Protein AF-A0A7X8J9L1-F1 (afdb_monomer_lite)

Secondary structure (DSSP, 8-state):
---EEEHHHHHHHTT-------EEEEE--TT---SEEEETTEEEEETTT-HHHHHHHHHHTT-SB--HHHHHHHHHHHHHHHHHTT-HHHHHHHHHHHHHHHHHH-----SSGGGTS-HHHHHHHHHHHHT---

Radius of gyration: 13.98 Å; chains: 1; bounding box: 40×33×36 Å

Sequence (134 aa):
MNKVLIGGRALVALGSARNTLDIDYLVDDKSTSEMFIRKNGEDYCNANGSKFFKEIYDIEKDRQIASAQSLLELKAYGWVQHSLNGNWKKVTDYEYDIKFLVQNHNVRKLDIVQKYLSKSEFEEVTKFINNIKI

Structure (mmCIF, N/CA/C/O backbone):
data_AF-A0A7X8J9L1-F1
#
_entry.id   AF-A0A7X8J9L1-F1
#
loop_
_atom_site.group_PDB
_atom_site.id
_atom_site.type_symbol
_atom_site.label_atom_id
_atom_site.label_alt_id
_atom_site.label_comp_id
_atom_site.label_asym_id
_atom_site.label_entity_id
_atom_site.label_seq_id
_atom_site.pdbx_PDB_ins_code
_atom_site.Cartn_x
_atom_site.Cartn_y
_atom_site.Cartn_z
_atom_site.occupancy
_atom_site.B_iso_or_equiv
_atom_site.auth_seq_id
_atom_site.auth_comp_id
_atom_site.auth_asym_id
_atom_site.auth_atom_id
_atom_site.pdbx_PDB_model_num
ATOM 1 N N . MET A 1 1 ? 11.062 -11.715 -13.858 1.00 68.38 1 MET A N 1
ATOM 2 C CA . MET A 1 1 ? 10.636 -10.931 -12.681 1.00 68.38 1 MET A CA 1
ATOM 3 C C . MET A 1 1 ? 9.127 -10.821 -12.741 1.00 68.38 1 MET A C 1
ATOM 5 O O . MET A 1 1 ? 8.643 -10.265 -13.721 1.00 68.38 1 MET A O 1
ATOM 9 N N . ASN A 1 2 ? 8.400 -11.417 -11.792 1.00 89.38 2 ASN A N 1
ATOM 10 C CA . ASN A 1 2 ? 6.953 -11.225 -11.759 1.00 89.38 2 ASN A CA 1
ATOM 11 C C . ASN A 1 2 ? 6.645 -9.804 -11.265 1.00 89.38 2 ASN A C 1
ATOM 13 O O . ASN A 1 2 ? 7.378 -9.276 -10.427 1.00 89.38 2 ASN A O 1
ATOM 17 N N . LYS A 1 3 ? 5.610 -9.180 -11.826 1.00 95.75 3 LYS A N 1
ATOM 18 C CA . LYS A 1 3 ? 5.164 -7.836 -11.453 1.00 95.75 3 LYS A CA 1
ATOM 19 C C . LYS A 1 3 ? 3.733 -7.939 -10.948 1.00 95.75 3 LYS A C 1
ATOM 21 O O . LYS A 1 3 ? 2.875 -8.438 -11.671 1.00 95.75 3 LYS A O 1
ATOM 26 N N . VAL A 1 4 ? 3.479 -7.434 -9.748 1.00 98.31 4 VAL A N 1
ATOM 27 C CA . VAL A 1 4 ? 2.125 -7.354 -9.194 1.00 98.31 4 VAL A CA 1
ATOM 28 C C . VAL A 1 4 ? 1.633 -5.923 -9.356 1.00 98.31 4 VAL A C 1
ATOM 30 O O . VAL A 1 4 ? 2.269 -4.999 -8.852 1.00 98.31 4 VAL A O 1
ATOM 33 N N . LEU A 1 5 ? 0.528 -5.714 -10.070 1.00 98.31 5 LEU A N 1
ATOM 34 C CA . LEU A 1 5 ? -0.075 -4.393 -10.226 1.00 98.31 5 LEU A CA 1
ATOM 35 C C . LEU A 1 5 ? -0.587 -3.897 -8.870 1.00 98.31 5 LEU A C 1
ATOM 37 O O . LEU A 1 5 ? -1.381 -4.574 -8.210 1.00 98.31 5 LEU A O 1
ATOM 41 N N . ILE A 1 6 ? -0.143 -2.706 -8.477 1.00 98.44 6 ILE A N 1
ATOM 42 C CA . ILE A 1 6 ? -0.544 -2.019 -7.248 1.00 98.44 6 ILE A CA 1
ATOM 43 C C . ILE A 1 6 ? -1.027 -0.596 -7.571 1.00 98.44 6 ILE A C 1
ATOM 45 O O . ILE A 1 6 ? -1.364 -0.263 -8.712 1.00 98.44 6 ILE A O 1
ATOM 49 N N . GLY A 1 7 ? -1.116 0.251 -6.545 1.00 96.38 7 GLY A N 1
ATOM 50 C CA . GLY A 1 7 ? -1.425 1.662 -6.716 1.00 96.38 7 GLY A CA 1
ATOM 51 C C . GLY A 1 7 ? -2.841 1.898 -7.225 1.00 96.38 7 GLY A C 1
ATOM 52 O O . GLY A 1 7 ? -3.763 1.127 -6.967 1.00 96.38 7 GLY A O 1
ATOM 53 N N . GLY A 1 8 ? -3.046 3.016 -7.913 1.00 96.06 8 GLY A N 1
ATOM 54 C CA . GLY A 1 8 ? -4.392 3.369 -8.361 1.00 96.06 8 GLY A CA 1
ATOM 55 C C . GLY A 1 8 ? -4.922 2.537 -9.496 1.00 96.06 8 GLY A C 1
ATOM 56 O O . GLY A 1 8 ? -6.123 2.312 -9.563 1.00 96.06 8 GLY A O 1
ATOM 57 N N . ARG A 1 9 ? -4.049 2.082 -10.394 1.00 96.31 9 ARG A N 1
ATOM 58 C CA . ARG A 1 9 ? -4.490 1.259 -11.514 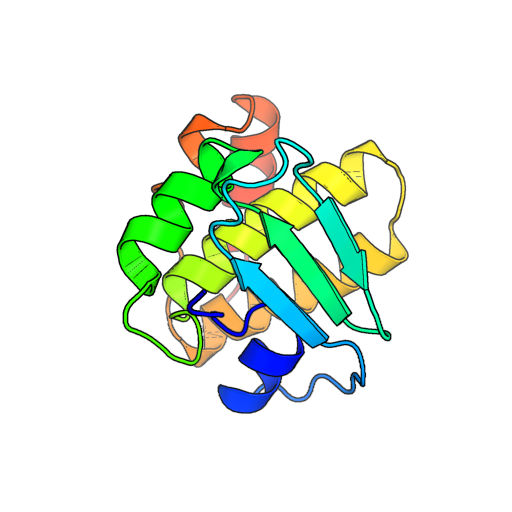1.00 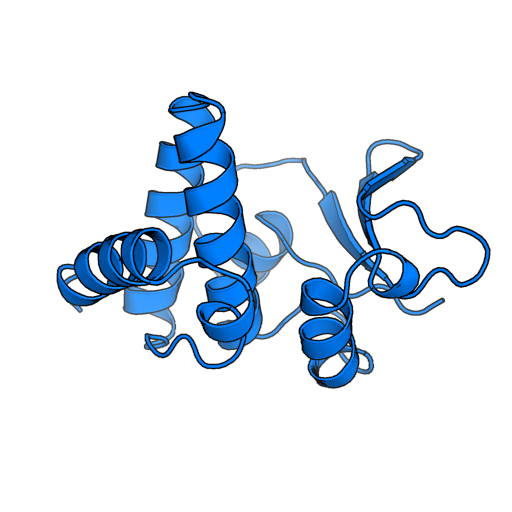96.31 9 ARG A CA 1
ATOM 59 C C . ARG A 1 9 ? -5.008 -0.097 -11.031 1.00 96.31 9 ARG A C 1
ATOM 61 O O . ARG A 1 9 ? -6.008 -0.569 -11.562 1.00 96.31 9 ARG A O 1
ATOM 68 N N . ALA A 1 10 ? -4.409 -0.659 -9.977 1.00 97.94 10 ALA A N 1
ATOM 69 C CA . ALA A 1 10 ? -4.973 -1.816 -9.285 1.00 97.94 10 ALA A CA 1
ATOM 70 C C . ALA A 1 10 ? -6.359 -1.512 -8.694 1.00 97.94 10 ALA A C 1
ATOM 72 O O . ALA A 1 10 ? -7.280 -2.298 -8.875 1.00 97.94 10 ALA A O 1
ATOM 73 N N . LEU A 1 11 ? -6.545 -0.350 -8.057 1.00 98.19 11 LEU A N 1
ATOM 74 C CA . LEU A 1 11 ? -7.852 0.048 -7.516 1.00 98.19 11 LEU A CA 1
ATOM 75 C C . LEU A 1 11 ? -8.913 0.231 -8.605 1.00 98.19 11 LEU A C 1
ATOM 77 O O . LEU A 1 11 ? -10.051 -0.187 -8.416 1.00 98.19 11 LEU A O 1
ATOM 81 N N . VAL A 1 12 ? -8.553 0.803 -9.756 1.00 97.62 12 VAL A N 1
ATOM 82 C CA . VAL A 1 12 ? -9.451 0.900 -10.920 1.00 97.62 12 VAL A CA 1
ATOM 83 C C . VAL A 1 12 ? -9.866 -0.489 -11.396 1.00 97.62 12 VAL A C 1
ATOM 85 O O . VAL A 1 12 ? -11.045 -0.721 -11.639 1.00 97.62 12 VAL A O 1
ATOM 88 N N . ALA A 1 13 ? -8.928 -1.437 -11.464 1.00 97.00 13 ALA A N 1
ATOM 89 C CA . ALA A 1 13 ? -9.241 -2.821 -11.818 1.00 97.00 13 ALA A CA 1
ATOM 90 C C . ALA A 1 13 ? -10.167 -3.513 -10.797 1.00 97.00 13 ALA A C 1
ATOM 92 O O . ALA A 1 13 ? -10.891 -4.436 -11.162 1.00 97.00 13 ALA A O 1
ATOM 93 N N . LEU A 1 14 ? -10.185 -3.048 -9.542 1.00 97.25 14 LEU A N 1
ATOM 94 C CA . LEU A 1 14 ? -11.125 -3.486 -8.506 1.00 97.25 14 LEU A CA 1
ATOM 95 C C . LEU A 1 14 ? -12.475 -2.740 -8.528 1.00 97.25 14 LEU A C 1
ATOM 97 O O . LEU A 1 14 ? -13.350 -3.055 -7.726 1.00 97.25 14 LEU A O 1
ATOM 101 N N . GLY A 1 15 ? -12.670 -1.782 -9.441 1.00 97.31 15 GLY A N 1
ATOM 102 C CA . GLY A 1 15 ? -13.921 -1.031 -9.596 1.00 97.31 15 GLY A CA 1
ATOM 103 C C . GLY A 1 15 ? -13.920 0.371 -8.981 1.00 97.31 15 GLY A C 1
ATOM 104 O O . GLY A 1 15 ? -14.980 0.984 -8.864 1.00 97.31 15 GLY A O 1
ATOM 105 N N . SER A 1 16 ? -12.761 0.903 -8.586 1.00 97.12 16 SER A N 1
ATOM 106 C CA . SER A 1 16 ? -12.652 2.291 -8.128 1.00 97.12 16 SER A CA 1
ATOM 107 C C . SER A 1 16 ? -12.925 3.282 -9.263 1.00 97.12 16 SER A C 1
ATOM 109 O O . SER A 1 16 ? -12.469 3.089 -10.389 1.00 97.12 16 SER A O 1
ATOM 111 N N . ALA A 1 17 ? -13.585 4.401 -8.950 1.00 94.56 17 ALA A N 1
ATOM 112 C CA . ALA A 1 17 ? -13.823 5.500 -9.893 1.00 94.56 17 ALA A CA 1
ATOM 113 C C . ALA A 1 17 ? -12.606 6.433 -10.075 1.00 94.56 17 ALA A C 1
ATOM 115 O O . ALA A 1 17 ? -12.718 7.512 -10.660 1.00 94.56 17 ALA A O 1
ATOM 116 N N . ARG A 1 18 ? -11.434 6.044 -9.560 1.00 89.38 18 ARG A N 1
ATOM 117 C CA . ARG A 1 18 ? -10.187 6.796 -9.703 1.00 89.38 18 ARG A CA 1
ATOM 118 C C . ARG A 1 18 ? -9.843 6.979 -11.186 1.00 89.38 18 ARG A C 1
ATOM 120 O O . ARG A 1 18 ? -9.807 6.015 -11.942 1.00 89.38 18 ARG A O 1
ATOM 127 N N . ASN A 1 19 ? -9.507 8.197 -11.605 1.00 89.25 19 ASN A N 1
ATOM 128 C CA . ASN A 1 19 ? -8.946 8.431 -12.936 1.00 89.25 19 ASN A CA 1
ATOM 129 C C . ASN A 1 19 ? -7.429 8.606 -12.829 1.00 89.25 19 ASN A C 1
ATOM 131 O O . ASN A 1 19 ? -6.948 9.545 -12.197 1.00 89.25 19 ASN A O 1
ATOM 135 N N . THR A 1 20 ? -6.662 7.690 -13.413 1.00 90.12 20 THR A N 1
ATOM 136 C CA . THR A 1 20 ? -5.200 7.741 -13.367 1.00 90.12 20 THR A CA 1
ATOM 137 C C . THR A 1 20 ? -4.583 7.008 -14.539 1.00 90.12 20 THR A C 1
ATOM 139 O O . THR A 1 20 ? -5.068 5.956 -14.963 1.00 90.12 20 THR A O 1
ATOM 142 N N . LEU A 1 21 ? -3.485 7.570 -15.037 1.00 89.12 21 LEU A N 1
ATOM 143 C CA . LEU A 1 21 ? -2.640 6.90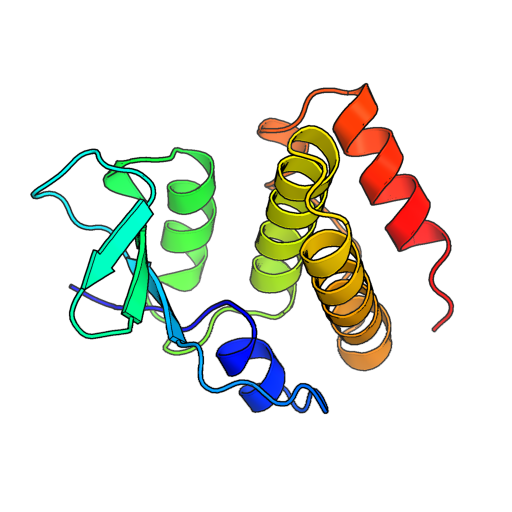1 -16.010 1.00 89.12 21 LEU A CA 1
ATOM 144 C C . LEU A 1 21 ? -1.419 6.237 -15.372 1.00 89.12 21 LEU A C 1
ATOM 146 O O . LEU A 1 21 ? -0.886 5.315 -15.985 1.00 89.12 21 LEU A O 1
ATOM 150 N N . ASP A 1 22 ? -1.065 6.637 -14.148 1.00 90.31 22 ASP A N 1
ATOM 151 C CA . ASP A 1 22 ? 0.076 6.125 -13.390 1.00 90.31 22 ASP A CA 1
ATOM 152 C C . ASP A 1 22 ? -0.054 4.610 -13.185 1.00 90.31 22 ASP A C 1
ATOM 154 O O . ASP A 1 22 ? -1.129 4.092 -12.849 1.00 90.31 22 ASP A O 1
ATOM 158 N N . ILE A 1 23 ? 1.047 3.900 -13.426 1.00 95.19 23 ILE A N 1
ATOM 159 C CA . ILE A 1 23 ? 1.136 2.451 -13.277 1.00 95.19 23 ILE A CA 1
ATOM 160 C C . ILE A 1 23 ? 2.213 2.158 -12.243 1.00 95.19 23 ILE A C 1
ATOM 162 O O . ILE A 1 23 ? 3.389 2.450 -12.458 1.00 95.19 23 ILE A O 1
ATOM 166 N N . ASP A 1 24 ? 1.778 1.553 -11.144 1.00 97.31 24 ASP A N 1
ATOM 167 C CA . ASP A 1 24 ? 2.620 1.172 -10.024 1.00 97.31 24 ASP A CA 1
ATOM 168 C C . ASP A 1 24 ? 2.710 -0.360 -9.957 1.00 97.31 24 ASP A C 1
ATOM 170 O O . ASP A 1 24 ? 1.682 -1.047 -9.975 1.00 97.31 24 ASP A O 1
ATOM 174 N N . TYR A 1 25 ? 3.915 -0.910 -9.828 1.00 98.19 25 TYR A N 1
ATOM 175 C CA . TYR A 1 25 ? 4.129 -2.347 -9.635 1.00 98.19 25 TYR A CA 1
ATOM 176 C C . TYR A 1 25 ? 4.884 -2.650 -8.346 1.00 98.19 25 TYR A C 1
ATOM 178 O O . TYR A 1 25 ? 5.801 -1.934 -7.958 1.00 98.19 25 TYR A O 1
ATOM 186 N N . LEU A 1 26 ? 4.549 -3.774 -7.721 1.00 98.19 26 LEU A N 1
ATOM 187 C CA . LEU A 1 26 ? 5.372 -4.416 -6.707 1.00 98.19 26 LEU A CA 1
ATOM 188 C C . LEU A 1 26 ? 6.227 -5.494 -7.383 1.00 98.19 26 LEU A C 1
ATOM 190 O O . LEU A 1 26 ? 5.708 -6.338 -8.121 1.00 98.19 26 LEU A O 1
ATOM 194 N N . VAL A 1 27 ? 7.537 -5.447 -7.157 1.00 97.75 27 VAL A N 1
ATOM 195 C CA . VAL A 1 27 ? 8.525 -6.342 -7.785 1.00 97.75 27 VAL A CA 1
ATOM 196 C C . VAL A 1 27 ? 9.564 -6.792 -6.771 1.00 97.75 27 VAL A C 1
ATOM 198 O O . VAL A 1 27 ? 9.746 -6.136 -5.756 1.00 97.75 27 VAL A O 1
ATOM 201 N N . ASP A 1 28 ? 10.281 -7.876 -7.056 1.00 97.44 28 ASP A N 1
ATOM 202 C CA . ASP A 1 28 ? 11.449 -8.305 -6.276 1.00 97.44 28 ASP A CA 1
ATOM 203 C C . ASP A 1 28 ? 12.700 -8.295 -7.162 1.00 97.44 28 ASP A C 1
ATOM 205 O O . ASP A 1 28 ? 13.166 -9.337 -7.632 1.00 97.44 28 ASP A O 1
ATOM 209 N N . ASP A 1 29 ? 13.195 -7.092 -7.462 1.00 96.62 29 ASP A N 1
ATOM 210 C CA . ASP A 1 29 ? 14.373 -6.900 -8.306 1.00 96.62 29 ASP A CA 1
ATOM 211 C C . ASP A 1 29 ? 15.649 -7.077 -7.477 1.00 96.62 29 ASP A C 1
ATOM 213 O O . ASP A 1 29 ? 16.067 -6.190 -6.731 1.00 96.62 29 ASP A O 1
ATOM 217 N N . LYS A 1 30 ? 16.284 -8.245 -7.622 1.00 96.25 30 LYS A N 1
ATOM 218 C CA . LYS A 1 30 ? 17.528 -8.598 -6.924 1.00 96.25 30 LYS A CA 1
ATOM 219 C C . LYS A 1 30 ? 18.767 -7.867 -7.441 1.00 96.25 30 LYS A C 1
ATOM 221 O O . LYS A 1 30 ? 19.806 -7.952 -6.793 1.00 96.25 30 LYS A O 1
ATOM 226 N N . SER A 1 31 ? 18.682 -7.170 -8.575 1.00 95.94 31 SER A N 1
ATOM 227 C CA . SER A 1 31 ? 19.818 -6.432 -9.141 1.00 95.94 31 SER A CA 1
ATOM 228 C C . SER A 1 31 ? 20.101 -5.105 -8.427 1.00 95.94 31 SER A C 1
ATOM 230 O O . SER A 1 31 ? 21.180 -4.542 -8.597 1.00 95.94 31 SER A O 1
ATOM 232 N N . THR A 1 32 ? 19.166 -4.615 -7.608 1.00 95.94 32 THR A N 1
ATOM 233 C CA . THR A 1 32 ? 19.296 -3.354 -6.872 1.00 95.94 32 THR A CA 1
ATOM 234 C C . THR A 1 32 ? 18.649 -3.443 -5.491 1.00 95.94 32 THR A C 1
ATOM 236 O 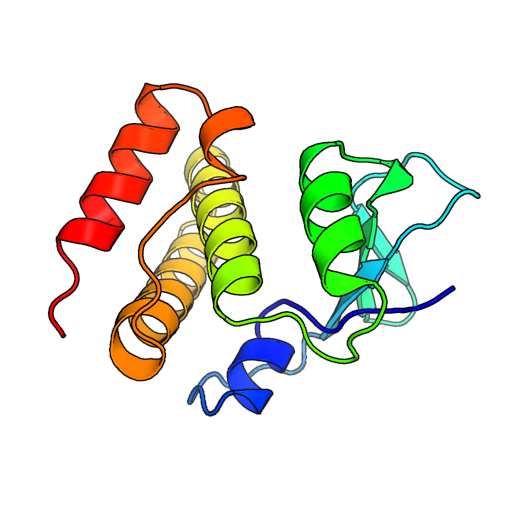O . THR A 1 32 ? 17.708 -4.206 -5.271 1.00 95.94 32 THR A O 1
ATOM 239 N N . SER A 1 33 ? 19.150 -2.654 -4.543 1.00 96.12 33 SER A N 1
ATOM 240 C CA . SER A 1 33 ? 18.548 -2.460 -3.218 1.00 96.12 33 SER A CA 1
ATOM 241 C C . SER A 1 33 ? 17.734 -1.167 -3.121 1.00 96.12 33 SER A C 1
ATOM 243 O O . SER A 1 33 ? 17.286 -0.812 -2.033 1.00 96.12 33 SER A O 1
ATOM 245 N N . GLU A 1 34 ? 17.555 -0.434 -4.224 1.00 97.56 34 GLU A N 1
ATOM 246 C CA . GLU A 1 34 ? 16.687 0.744 -4.246 1.00 97.56 34 GLU A CA 1
ATOM 247 C C . GLU A 1 34 ? 15.241 0.339 -3.959 1.00 97.56 34 GLU A C 1
ATOM 249 O O . GLU A 1 34 ? 14.713 -0.582 -4.582 1.00 97.56 34 GLU A O 1
ATOM 254 N N . MET A 1 35 ? 14.608 1.029 -3.007 1.00 96.62 35 MET A N 1
ATOM 255 C CA . MET A 1 35 ? 13.224 0.778 -2.593 1.00 96.62 35 MET A CA 1
ATOM 256 C C . MET A 1 35 ? 12.206 1.223 -3.649 1.00 96.62 35 MET A C 1
ATOM 258 O O . MET A 1 35 ? 11.190 0.555 -3.837 1.00 96.62 35 MET A O 1
ATOM 262 N N . PHE A 1 36 ? 12.478 2.339 -4.324 1.00 96.56 36 PHE A N 1
ATOM 263 C CA . PHE A 1 36 ? 11.629 2.905 -5.366 1.00 96.56 36 PHE A CA 1
ATOM 264 C C . PHE A 1 36 ? 12.436 3.037 -6.648 1.00 96.56 36 PHE A C 1
ATOM 266 O O . PHE A 1 36 ? 13.467 3.704 -6.658 1.00 96.56 36 PHE A O 1
ATOM 273 N N . ILE A 1 37 ? 11.956 2.416 -7.721 1.00 96.44 37 ILE A N 1
ATOM 274 C CA . ILE A 1 37 ? 12.598 2.445 -9.037 1.00 96.44 37 ILE A CA 1
ATOM 275 C C . ILE A 1 37 ? 11.603 3.062 -10.013 1.00 96.44 37 ILE A C 1
ATOM 277 O O . ILE A 1 37 ? 10.419 2.736 -9.975 1.00 96.44 37 ILE A O 1
ATOM 281 N N . ARG A 1 38 ? 12.070 3.927 -10.914 1.00 95.12 38 ARG A N 1
ATOM 282 C CA . ARG A 1 38 ? 11.239 4.510 -11.973 1.00 95.12 38 ARG A CA 1
ATOM 283 C C . ARG A 1 38 ? 11.824 4.190 -13.336 1.00 95.12 38 ARG A C 1
ATOM 285 O O . ARG A 1 38 ? 12.990 4.482 -13.593 1.00 95.12 38 ARG A O 1
ATOM 292 N N . LYS A 1 39 ? 11.028 3.594 -14.225 1.00 91.31 39 LYS A N 1
ATOM 293 C CA . LYS A 1 39 ? 11.492 3.199 -15.562 1.00 91.31 39 LYS A CA 1
ATOM 294 C C . LYS A 1 39 ? 10.352 3.220 -16.570 1.00 91.31 39 LYS A C 1
ATOM 296 O O . LYS A 1 39 ? 9.303 2.641 -16.331 1.00 91.31 39 LYS A O 1
ATOM 301 N N . ASN A 1 40 ? 10.581 3.852 -17.723 1.00 88.19 40 ASN A N 1
ATOM 302 C CA . ASN A 1 40 ? 9.641 3.889 -18.853 1.00 88.19 40 ASN A CA 1
ATOM 303 C C . ASN A 1 40 ? 8.222 4.379 -18.490 1.00 88.19 40 ASN A C 1
ATOM 305 O O . ASN A 1 40 ? 7.244 3.907 -19.058 1.00 88.19 40 ASN A O 1
ATOM 309 N N . GLY A 1 41 ? 8.107 5.316 -17.544 1.00 86.75 41 GLY A N 1
ATOM 310 C CA . GLY A 1 41 ? 6.809 5.828 -17.085 1.00 86.75 41 GLY A CA 1
ATOM 311 C C . GLY A 1 41 ? 6.071 4.923 -16.091 1.00 86.75 41 GLY A C 1
ATOM 312 O O . GLY A 1 41 ? 4.963 5.267 -15.699 1.00 86.75 41 GLY A O 1
ATOM 313 N N . GLU A 1 42 ? 6.680 3.814 -15.664 1.00 93.94 42 GLU A N 1
ATOM 314 C CA . GLU A 1 42 ? 6.191 2.944 -14.592 1.00 93.94 42 GLU A CA 1
ATOM 315 C C . GLU A 1 42 ? 6.988 3.196 -13.306 1.00 93.94 42 GLU A C 1
ATOM 317 O O . GLU A 1 42 ? 8.215 3.374 -13.346 1.00 93.94 42 GLU A O 1
ATOM 322 N N . ASP A 1 43 ? 6.287 3.176 -12.176 1.00 95.94 43 ASP A N 1
ATOM 323 C CA . ASP A 1 43 ? 6.868 3.260 -10.840 1.00 95.94 43 ASP A CA 1
ATOM 324 C C . ASP A 1 43 ? 6.858 1.868 -10.188 1.00 95.94 43 ASP A C 1
ATOM 326 O O . ASP A 1 43 ? 5.901 1.099 -10.299 1.00 95.94 43 ASP A O 1
ATOM 330 N N . TYR A 1 44 ? 7.949 1.512 -9.520 1.00 97.44 44 TYR A N 1
ATOM 331 C CA . TYR A 1 44 ? 8.148 0.191 -8.937 1.00 97.44 44 TYR A CA 1
ATOM 332 C C . TYR A 1 44 ? 8.485 0.304 -7.455 1.00 97.44 44 TYR A C 1
ATOM 334 O O . TYR A 1 44 ? 9.471 0.935 -7.074 1.00 97.44 44 TYR A O 1
ATOM 342 N N . CYS A 1 45 ? 7.699 -0.373 -6.626 1.00 97.88 45 CYS A N 1
ATOM 343 C CA . CYS A 1 45 ? 8.019 -0.662 -5.237 1.00 97.88 45 CYS A CA 1
ATOM 344 C C . CYS A 1 45 ? 8.814 -1.972 -5.193 1.00 97.88 45 CYS A C 1
ATOM 346 O O . CYS A 1 45 ? 8.297 -3.035 -5.546 1.00 97.88 45 CYS A O 1
ATOM 348 N N . ASN A 1 46 ? 10.083 -1.903 -4.797 1.00 98.00 46 ASN A N 1
ATOM 349 C CA . ASN A 1 46 ? 10.982 -3.050 -4.819 1.00 98.00 46 ASN A CA 1
ATOM 350 C C . ASN A 1 46 ? 11.045 -3.742 -3.451 1.00 98.00 46 ASN A C 1
ATOM 352 O O . ASN A 1 46 ? 11.560 -3.199 -2.472 1.00 98.00 46 ASN A O 1
ATOM 356 N N . ALA A 1 47 ? 10.588 -4.987 -3.409 1.00 98.00 47 ALA A N 1
ATOM 357 C CA . ALA A 1 47 ? 10.683 -5.895 -2.278 1.00 98.00 47 ALA A CA 1
ATOM 358 C C . ALA A 1 47 ? 12.131 -6.157 -1.839 1.00 98.00 47 ALA A C 1
ATOM 360 O O . ALA A 1 47 ? 12.382 -6.370 -0.656 1.00 98.00 47 ALA A O 1
ATOM 361 N N . ASN A 1 48 ? 13.107 -6.099 -2.747 1.00 97.62 48 ASN A N 1
ATOM 362 C CA . ASN A 1 48 ? 14.508 -6.267 -2.366 1.00 97.62 48 ASN A CA 1
ATOM 363 C C . ASN A 1 48 ? 15.060 -5.061 -1.583 1.00 97.62 48 ASN A C 1
ATOM 365 O O . ASN A 1 48 ? 15.989 -5.217 -0.794 1.00 97.62 48 ASN A O 1
ATOM 369 N N . GLY A 1 49 ? 14.477 -3.873 -1.776 1.00 97.25 49 GLY A N 1
ATOM 370 C CA . GLY A 1 49 ? 14.874 -2.634 -1.102 1.00 97.25 49 GLY A CA 1
ATOM 371 C C . GLY A 1 49 ? 14.077 -2.306 0.164 1.00 97.25 49 GLY A C 1
ATOM 372 O O . GLY A 1 49 ? 14.401 -1.344 0.853 1.00 97.25 49 GLY A O 1
ATOM 373 N N . SER A 1 50 ? 13.032 -3.074 0.495 1.00 97.94 50 SER A N 1
ATOM 374 C CA . SER A 1 50 ? 12.179 -2.803 1.657 1.00 97.94 50 SER A CA 1
ATOM 375 C C . SER A 1 50 ? 11.570 -4.072 2.241 1.00 97.94 50 SER A C 1
ATOM 377 O O . SER A 1 50 ? 10.863 -4.810 1.559 1.00 97.94 50 SER A O 1
ATOM 379 N N . LYS A 1 51 ? 11.770 -4.282 3.550 1.00 98.31 51 LYS A N 1
ATOM 380 C CA . LYS A 1 51 ? 11.154 -5.390 4.301 1.00 98.31 51 LYS A CA 1
ATOM 381 C C . LYS A 1 51 ? 9.621 -5.332 4.264 1.00 98.31 51 LYS A C 1
ATOM 383 O O . LYS A 1 51 ? 8.981 -6.366 4.106 1.00 98.31 51 LYS A O 1
ATOM 388 N N . PHE A 1 52 ? 9.050 -4.126 4.317 1.00 98.44 52 PHE A N 1
ATOM 389 C CA . PHE A 1 52 ? 7.608 -3.914 4.192 1.00 98.44 52 PHE A CA 1
ATOM 390 C C . PHE A 1 52 ? 7.085 -4.396 2.834 1.00 98.44 52 PHE A C 1
ATOM 392 O O . PHE A 1 52 ? 6.164 -5.208 2.768 1.00 98.44 52 PHE A O 1
ATOM 399 N N . PHE A 1 53 ? 7.720 -3.957 1.743 1.00 98.38 53 PHE A N 1
ATOM 400 C CA . PHE A 1 53 ? 7.355 -4.405 0.399 1.00 98.38 53 PHE A CA 1
ATOM 401 C C . PHE A 1 53 ? 7.624 -5.892 0.192 1.00 98.38 53 PHE A C 1
ATOM 403 O O . PHE A 1 53 ? 6.872 -6.537 -0.534 1.00 98.38 53 PHE A O 1
ATOM 410 N N . LYS A 1 54 ? 8.642 -6.453 0.852 1.00 98.44 54 LYS A N 1
ATOM 411 C CA . LYS A 1 54 ? 8.943 -7.882 0.797 1.00 98.44 54 LYS A CA 1
ATOM 412 C C . LYS A 1 54 ? 7.835 -8.741 1.385 1.00 98.44 54 LYS A C 1
ATOM 414 O O . LYS A 1 54 ? 7.427 -9.689 0.724 1.00 98.44 54 LYS A O 1
ATOM 419 N N . GLU A 1 55 ? 7.321 -8.395 2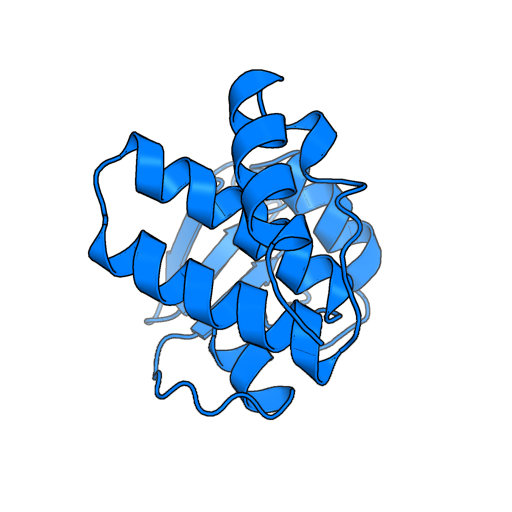.564 1.00 98.56 55 GLU A N 1
ATOM 420 C CA . GLU A 1 55 ? 6.214 -9.143 3.175 1.00 98.56 55 GLU A CA 1
ATOM 421 C C . GLU A 1 55 ? 4.969 -9.138 2.282 1.00 98.56 55 GLU A C 1
ATOM 423 O O . GLU A 1 55 ? 4.373 -10.188 2.053 1.00 98.56 55 GLU A O 1
ATOM 428 N N . ILE A 1 56 ? 4.614 -7.981 1.717 1.00 98.50 56 ILE A N 1
ATOM 429 C CA . ILE A 1 56 ? 3.475 -7.882 0.796 1.00 98.50 56 ILE A CA 1
ATOM 430 C C . ILE A 1 56 ? 3.750 -8.670 -0.490 1.00 98.50 56 ILE A C 1
ATOM 432 O O . ILE A 1 56 ? 2.892 -9.418 -0.955 1.00 98.50 56 ILE A O 1
ATOM 436 N N . TYR A 1 57 ? 4.952 -8.549 -1.058 1.00 98.31 57 TYR A N 1
ATOM 437 C CA . TYR A 1 57 ? 5.310 -9.258 -2.282 1.00 98.31 57 TYR A CA 1
ATOM 438 C C . TYR A 1 57 ? 5.254 -10.767 -2.080 1.00 98.31 57 TYR A C 1
ATOM 440 O O . TYR A 1 57 ? 4.705 -11.459 -2.922 1.00 98.31 57 TYR A O 1
ATOM 448 N N . ASP A 1 58 ? 5.756 -11.296 -0.968 1.00 98.12 58 ASP A N 1
ATOM 449 C CA . ASP A 1 58 ? 5.770 -12.741 -0.737 1.00 98.12 58 ASP A CA 1
ATOM 450 C C . ASP A 1 58 ? 4.362 -13.354 -0.656 1.00 98.12 58 ASP A C 1
ATOM 452 O O . ASP A 1 58 ? 4.195 -14.519 -1.026 1.00 98.12 58 ASP A O 1
ATOM 456 N N . ILE A 1 59 ? 3.358 -12.565 -0.254 1.00 97.94 59 ILE A N 1
ATOM 457 C CA . ILE A 1 59 ? 1.934 -12.943 -0.250 1.00 97.94 59 ILE A CA 1
ATOM 458 C C . ILE A 1 59 ? 1.315 -12.823 -1.652 1.00 97.94 59 ILE A C 1
ATOM 460 O O . ILE A 1 59 ? 0.458 -13.621 -2.032 1.00 97.94 59 ILE A O 1
ATOM 464 N N . GLU A 1 60 ? 1.731 -11.824 -2.430 1.00 98.19 60 GLU A N 1
ATOM 465 C CA . GLU A 1 60 ? 1.084 -11.451 -3.692 1.00 98.19 60 GLU A CA 1
ATOM 466 C C . GLU A 1 60 ? 1.835 -11.924 -4.950 1.00 98.19 60 GLU A C 1
ATOM 468 O O . GLU A 1 60 ? 1.309 -11.793 -6.051 1.00 98.19 60 GLU A O 1
ATOM 473 N N . LYS A 1 61 ? 3.041 -12.492 -4.822 1.00 96.75 61 LYS A N 1
ATOM 474 C CA . LYS A 1 61 ? 3.983 -12.793 -5.922 1.00 96.75 61 LYS A CA 1
ATOM 475 C C . LYS A 1 61 ? 3.463 -13.716 -7.016 1.00 96.75 61 LYS A C 1
ATOM 477 O O . LYS A 1 61 ? 4.125 -13.816 -8.040 1.00 96.75 61 LYS A O 1
ATOM 482 N N . ASP A 1 62 ? 2.340 -14.393 -6.813 1.00 96.81 62 ASP A N 1
ATOM 483 C CA . ASP A 1 62 ? 1.709 -15.276 -7.801 1.00 96.81 62 ASP A CA 1
ATOM 484 C C . ASP A 1 62 ? 0.444 -14.646 -8.422 1.00 96.81 62 ASP A C 1
ATOM 486 O O . ASP A 1 62 ? -0.261 -15.276 -9.210 1.00 96.81 62 ASP A O 1
ATOM 490 N N . ARG A 1 63 ? 0.146 -13.383 -8.090 1.00 97.38 63 ARG A N 1
ATOM 491 C CA . ARG A 1 63 ? -0.994 -12.612 -8.598 1.00 97.38 63 ARG A CA 1
ATOM 492 C C . ARG A 1 63 ? -0.550 -11.580 -9.627 1.00 97.38 63 ARG A C 1
ATOM 494 O O . ARG A 1 63 ? 0.563 -11.069 -9.594 1.00 97.38 63 ARG A O 1
ATOM 501 N N . GLN A 1 64 ? -1.468 -11.232 -10.523 1.00 97.31 64 GLN A N 1
ATOM 502 C CA . GLN A 1 64 ? -1.275 -10.130 -11.471 1.00 97.31 64 GLN A CA 1
ATOM 503 C C . GLN A 1 64 ? -1.645 -8.772 -10.866 1.00 97.31 64 GLN A C 1
ATOM 505 O O . GLN A 1 64 ? -1.061 -7.757 -11.229 1.00 97.31 64 GLN A O 1
ATOM 510 N N . ILE A 1 65 ? -2.611 -8.753 -9.946 1.00 98.12 65 ILE A N 1
ATOM 511 C CA . ILE A 1 65 ? -3.109 -7.560 -9.256 1.00 98.12 65 ILE A CA 1
ATOM 512 C C . ILE A 1 65 ? -3.132 -7.875 -7.767 1.00 98.12 65 ILE A C 1
ATOM 514 O O . ILE A 1 65 ? -3.611 -8.946 -7.377 1.00 98.12 65 ILE A O 1
ATOM 518 N N . ALA A 1 66 ? -2.613 -6.959 -6.952 1.00 98.44 66 ALA A N 1
ATOM 519 C CA . ALA A 1 66 ? -2.598 -7.143 -5.511 1.00 98.44 66 ALA A CA 1
ATOM 520 C C . ALA A 1 66 ? -4.022 -7.227 -4.943 1.00 98.44 66 ALA A C 1
ATOM 522 O O . ALA A 1 66 ? -4.947 -6.563 -5.418 1.00 98.44 66 ALA A O 1
ATOM 523 N N . SER A 1 67 ? -4.196 -8.038 -3.902 1.00 98.56 67 SER A N 1
ATOM 524 C CA . SER A 1 67 ? -5.458 -8.133 -3.173 1.00 98.56 67 SER A CA 1
ATOM 525 C C . SER A 1 67 ? -5.857 -6.798 -2.526 1.00 98.56 67 SER A C 1
ATOM 527 O O . SER A 1 67 ? -5.009 -5.967 -2.195 1.00 98.56 67 SER A O 1
ATOM 529 N N . ALA A 1 68 ? -7.157 -6.604 -2.279 1.00 98.56 68 ALA A N 1
ATOM 530 C CA . ALA A 1 68 ? -7.664 -5.416 -1.585 1.00 98.56 68 ALA A CA 1
ATOM 531 C C . ALA A 1 68 ? -7.013 -5.212 -0.204 1.00 98.56 68 ALA A C 1
ATOM 533 O O . ALA A 1 68 ? -6.737 -4.079 0.182 1.00 98.56 68 ALA A O 1
ATOM 534 N N . GLN A 1 69 ? -6.713 -6.302 0.513 1.00 98.62 69 GLN A N 1
ATOM 535 C CA . GLN A 1 69 ? -6.026 -6.248 1.804 1.00 98.62 69 GLN A CA 1
ATOM 536 C C . GLN A 1 69 ? -4.605 -5.689 1.644 1.00 98.62 69 GLN A C 1
ATOM 538 O O . GLN A 1 69 ? -4.242 -4.732 2.317 1.00 98.62 69 GLN A O 1
ATOM 543 N N . SER A 1 70 ? -3.823 -6.217 0.703 1.00 98.62 70 SER A N 1
ATOM 544 C CA . SER A 1 70 ? -2.463 -5.732 0.429 1.00 98.62 70 SER A CA 1
ATOM 545 C C . SER A 1 70 ? -2.440 -4.295 -0.096 1.00 98.62 70 SER A C 1
ATOM 547 O O . SER A 1 70 ? -1.556 -3.515 0.255 1.00 98.62 70 SER A O 1
ATOM 549 N N . LEU A 1 71 ? -3.436 -3.900 -0.896 1.00 98.75 71 LEU A N 1
ATOM 550 C CA . LEU A 1 71 ? -3.605 -2.507 -1.309 1.00 98.75 71 LEU A CA 1
ATOM 551 C C . LEU A 1 71 ? -3.914 -1.603 -0.113 1.00 98.75 71 LEU A C 1
ATOM 553 O O . LEU A 1 71 ? -3.366 -0.508 -0.053 1.00 98.75 71 LEU A O 1
ATOM 557 N N . LEU A 1 72 ? -4.717 -2.049 0.859 1.00 98.81 72 LEU A N 1
ATOM 558 C CA . LEU A 1 72 ? -4.972 -1.280 2.080 1.00 98.81 72 LEU A CA 1
ATOM 559 C C . LEU A 1 72 ? -3.681 -1.054 2.874 1.00 98.81 72 LEU A C 1
ATOM 561 O O . LEU A 1 72 ? -3.412 0.078 3.265 1.00 98.81 72 LEU A O 1
ATOM 565 N N . GLU A 1 73 ? -2.858 -2.090 3.047 1.00 98.81 73 GLU A N 1
ATOM 566 C CA . GLU A 1 73 ? -1.555 -1.998 3.724 1.00 98.81 73 GLU A CA 1
ATOM 567 C C . GLU A 1 73 ? -0.634 -0.978 3.029 1.00 98.81 73 GLU A C 1
ATOM 569 O O . GLU A 1 73 ? -0.091 -0.073 3.668 1.00 98.81 73 GLU A O 1
ATOM 574 N N . LEU A 1 74 ? -0.504 -1.069 1.697 1.00 98.62 74 LEU A N 1
ATOM 575 C CA . LEU A 1 74 ? 0.296 -0.139 0.887 1.00 98.62 74 LEU A CA 1
ATOM 576 C C . LEU A 1 74 ? -0.227 1.299 0.976 1.00 98.62 74 LEU A C 1
ATOM 578 O O . LEU A 1 74 ? 0.562 2.245 1.043 1.00 98.62 74 LEU A O 1
ATOM 582 N N . LYS A 1 75 ? -1.553 1.479 0.975 1.00 98.50 75 LYS A N 1
ATOM 583 C CA . LYS A 1 75 ? -2.173 2.802 1.074 1.00 98.50 75 LYS A CA 1
ATOM 584 C C . LYS A 1 75 ? -2.026 3.395 2.469 1.00 98.50 75 LYS A C 1
ATOM 586 O O . LYS A 1 75 ? -1.682 4.564 2.578 1.00 98.50 75 LYS A O 1
ATOM 591 N N . ALA A 1 76 ? -2.186 2.608 3.525 1.00 98.69 76 ALA A N 1
ATOM 592 C CA . ALA A 1 76 ? -1.924 3.059 4.886 1.00 98.69 76 ALA A CA 1
ATOM 593 C C . ALA A 1 76 ? -0.472 3.539 5.048 1.00 98.69 76 ALA A C 1
ATOM 595 O O . ALA A 1 76 ? -0.239 4.634 5.558 1.00 98.69 76 ALA A O 1
ATOM 596 N N . TYR A 1 77 ? 0.495 2.773 4.529 1.00 98.44 77 TYR A N 1
ATOM 597 C CA . TYR A 1 77 ? 1.903 3.166 4.554 1.00 98.44 77 TYR A CA 1
ATOM 598 C C . TYR A 1 77 ? 2.142 4.472 3.788 1.00 98.44 77 TYR A C 1
ATOM 600 O O . TYR A 1 77 ? 2.685 5.428 4.338 1.00 98.44 77 TYR A O 1
ATOM 608 N N . GLY A 1 78 ? 1.698 4.544 2.528 1.00 97.81 78 GLY A N 1
ATOM 609 C CA . GLY A 1 78 ? 1.903 5.728 1.692 1.00 97.81 78 GLY A CA 1
ATOM 610 C C . GLY A 1 78 ? 1.178 6.975 2.205 1.00 97.81 78 GLY A C 1
ATOM 611 O O . GLY A 1 78 ? 1.719 8.071 2.081 1.00 97.81 78 GLY A O 1
ATOM 612 N N . TRP A 1 79 ? 0.009 6.823 2.838 1.00 98.50 79 TRP A N 1
ATOM 613 C CA . TRP A 1 79 ? -0.701 7.917 3.504 1.00 98.50 79 TRP A CA 1
ATOM 614 C C . TRP A 1 79 ? 0.174 8.545 4.593 1.00 98.50 79 TRP A C 1
ATOM 616 O O . TRP A 1 79 ? 0.414 9.749 4.545 1.00 98.50 79 TRP A O 1
ATOM 626 N N . VAL A 1 80 ? 0.750 7.735 5.493 1.00 98.25 80 VAL A N 1
ATOM 627 C CA . VAL A 1 80 ? 1.664 8.232 6.537 1.00 98.25 80 VAL A CA 1
ATOM 628 C C . VAL A 1 80 ? 2.887 8.911 5.920 1.00 98.25 80 VAL A C 1
ATOM 630 O O . VAL A 1 80 ? 3.199 10.049 6.266 1.00 98.25 80 VAL A O 1
ATOM 633 N N . GLN A 1 81 ? 3.560 8.255 4.968 1.00 96.88 81 GLN A N 1
ATOM 634 C CA . GLN A 1 81 ? 4.770 8.813 4.353 1.00 96.88 81 GLN A CA 1
ATOM 635 C C . GLN A 1 81 ? 4.498 10.154 3.652 1.00 96.88 81 GLN A C 1
ATOM 637 O O . GLN A 1 81 ? 5.310 11.077 3.721 1.00 96.88 81 GLN A O 1
ATOM 642 N N . HIS A 1 82 ? 3.355 10.301 2.977 1.00 97.38 82 HIS A N 1
ATOM 643 C CA . HIS A 1 82 ? 2.993 11.564 2.335 1.00 97.38 82 HIS A CA 1
ATOM 644 C C . HIS A 1 82 ? 2.552 12.640 3.331 1.00 97.38 82 HIS A C 1
ATOM 646 O O . HIS A 1 82 ? 2.848 13.810 3.081 1.00 97.38 82 HIS A O 1
ATOM 652 N N . SER A 1 83 ? 1.927 12.266 4.452 1.00 97.25 83 SER A N 1
ATOM 653 C CA . SER A 1 83 ? 1.606 13.189 5.548 1.00 97.25 83 SER A CA 1
ATOM 654 C C . SER A 1 83 ? 2.875 13.779 6.163 1.00 97.25 83 SER A C 1
ATOM 656 O O . SER A 1 83 ? 2.991 14.998 6.271 1.00 97.25 83 SER A O 1
ATOM 658 N N . LEU A 1 84 ? 3.875 12.943 6.467 1.00 95.69 84 LEU A N 1
ATOM 659 C CA . LEU A 1 84 ? 5.164 13.388 7.018 1.00 95.69 84 LEU A CA 1
ATOM 660 C C . LEU A 1 84 ? 5.931 14.311 6.063 1.00 95.69 84 LEU A C 1
ATOM 662 O O . LEU A 1 84 ? 6.564 15.271 6.493 1.00 95.69 84 LEU A O 1
ATOM 666 N N . ASN A 1 85 ? 5.834 14.052 4.759 1.00 94.88 85 ASN A N 1
ATOM 667 C CA . ASN A 1 85 ? 6.472 14.862 3.721 1.00 94.88 85 ASN A CA 1
ATOM 668 C C . ASN A 1 85 ? 5.665 16.119 3.333 1.00 94.88 85 ASN A C 1
ATOM 670 O O . ASN A 1 85 ? 6.060 16.839 2.416 1.00 94.88 85 ASN A O 1
ATOM 674 N N . GLY A 1 86 ? 4.514 16.372 3.968 1.00 96.19 86 GLY A N 1
ATOM 675 C CA . GLY A 1 86 ? 3.653 17.523 3.677 1.00 96.19 86 GLY A CA 1
ATOM 676 C C . GLY A 1 86 ? 2.984 17.492 2.295 1.00 96.19 86 GLY A C 1
ATOM 677 O O . GLY A 1 86 ? 2.525 18.525 1.803 1.00 96.19 86 GLY A O 1
ATOM 678 N N . ASN A 1 87 ? 2.909 16.328 1.640 1.00 97.31 87 ASN A N 1
ATOM 679 C CA . ASN A 1 87 ? 2.279 16.180 0.325 1.00 97.31 87 ASN A CA 1
ATOM 680 C C . ASN A 1 87 ? 0.770 15.925 0.460 1.00 97.31 87 ASN A C 1
ATOM 682 O O . ASN A 1 87 ? 0.263 14.852 0.129 1.00 97.31 87 ASN A O 1
ATOM 686 N N . TRP A 1 88 ? 0.040 16.937 0.928 1.00 96.38 88 TRP A N 1
ATOM 687 C CA . TRP A 1 88 ? -1.388 16.839 1.257 1.00 96.38 88 TRP A CA 1
ATOM 688 C C . TRP A 1 88 ? -2.292 16.472 0.076 1.00 96.38 88 TRP A C 1
ATOM 690 O O . TRP A 1 88 ? -3.340 15.850 0.260 1.00 96.38 88 TRP A O 1
ATOM 700 N N . LYS A 1 89 ? -1.869 16.795 -1.154 1.00 95.81 89 LYS A N 1
ATOM 701 C CA . LYS A 1 89 ? -2.564 16.344 -2.365 1.00 95.81 89 LYS A CA 1
ATOM 702 C C . LYS A 1 89 ? -2.550 14.817 -2.455 1.00 95.81 89 LYS A C 1
ATOM 704 O O . LYS A 1 89 ? -3.604 14.213 -2.609 1.00 95.81 89 LYS A O 1
ATOM 709 N N . LYS A 1 90 ? -1.376 14.193 -2.298 1.00 94.94 90 LYS A N 1
ATOM 710 C CA . LYS A 1 90 ? -1.275 12.729 -2.266 1.00 94.94 90 LYS A CA 1
ATOM 711 C C . LYS A 1 90 ? -1.982 12.154 -1.044 1.00 94.94 90 LYS A C 1
ATOM 713 O O . LYS A 1 90 ? -2.692 11.175 -1.202 1.00 94.94 90 LYS A O 1
ATOM 718 N N . VAL A 1 91 ? -1.880 12.770 0.134 1.00 97.56 91 VAL A N 1
ATOM 719 C CA . VAL A 1 91 ? -2.633 12.318 1.323 1.00 97.56 91 VAL A CA 1
ATOM 720 C C . VAL A 1 91 ? -4.129 12.194 1.008 1.00 97.56 91 VAL A C 1
ATOM 722 O O . VAL A 1 91 ? -4.714 11.144 1.254 1.00 97.56 91 VAL A O 1
ATOM 725 N N . THR A 1 92 ? -4.717 13.198 0.350 1.00 96.75 92 THR A N 1
ATOM 726 C CA . THR A 1 92 ? -6.133 13.186 -0.064 1.00 96.75 92 THR A CA 1
ATOM 727 C C . THR A 1 92 ? -6.451 12.044 -1.038 1.00 96.75 92 THR A C 1
ATOM 729 O O . THR A 1 92 ? -7.457 11.352 -0.867 1.00 96.75 92 THR A O 1
ATOM 732 N N . ASP A 1 93 ? -5.588 11.800 -2.031 1.00 95.75 93 ASP A N 1
ATOM 733 C CA . ASP A 1 93 ? -5.752 10.673 -2.963 1.00 95.75 93 ASP A CA 1
ATOM 734 C C . ASP A 1 93 ? -5.751 9.330 -2.209 1.00 95.75 93 ASP A C 1
ATOM 736 O O . ASP A 1 93 ? -6.570 8.449 -2.470 1.00 95.75 93 ASP A O 1
ATOM 740 N N . TYR A 1 94 ? -4.849 9.178 -1.238 1.00 97.62 94 TYR A N 1
ATOM 741 C CA . TYR A 1 94 ? -4.751 7.971 -0.423 1.00 97.62 94 TYR A CA 1
ATOM 742 C C . TYR A 1 94 ? -5.944 7.809 0.529 1.00 97.62 94 TYR A C 1
ATOM 744 O O . TYR A 1 94 ? -6.406 6.688 0.725 1.00 97.62 94 TYR A O 1
ATOM 752 N N . GLU A 1 95 ? -6.497 8.892 1.078 1.00 98.00 95 GLU A N 1
ATOM 753 C CA . GLU A 1 95 ? -7.732 8.833 1.870 1.00 98.00 95 GLU A CA 1
ATOM 754 C C . GLU A 1 95 ? -8.923 8.336 1.050 1.00 98.00 95 GLU A C 1
ATOM 756 O O . GLU A 1 95 ? -9.728 7.547 1.548 1.00 98.00 95 GLU A O 1
ATOM 761 N N . TYR A 1 96 ? -9.045 8.793 -0.199 1.00 97.56 96 TYR A N 1
ATOM 762 C CA . TYR A 1 96 ? -10.061 8.299 -1.126 1.00 97.56 96 TYR A CA 1
ATOM 763 C C . TYR A 1 96 ? -9.871 6.802 -1.402 1.00 97.56 96 TYR A C 1
ATOM 765 O O . TYR A 1 96 ? -10.814 6.021 -1.260 1.00 97.56 96 TYR A O 1
ATOM 773 N N . ASP A 1 97 ? -8.641 6.400 -1.728 1.00 98.06 97 ASP A N 1
ATOM 774 C CA . ASP A 1 97 ? -8.276 5.013 -2.013 1.00 98.06 97 ASP A CA 1
ATOM 775 C C . ASP A 1 97 ? -8.592 4.085 -0.814 1.00 98.06 97 ASP A C 1
ATOM 777 O O . ASP A 1 97 ? -9.174 3.012 -0.988 1.00 98.06 97 ASP A O 1
ATOM 781 N N . ILE A 1 98 ? -8.273 4.510 0.416 1.00 98.69 98 ILE A N 1
ATOM 782 C CA . ILE A 1 98 ? -8.574 3.766 1.652 1.00 98.69 98 ILE A CA 1
ATOM 783 C C . ILE A 1 98 ? -10.086 3.673 1.892 1.00 98.69 98 ILE A C 1
ATOM 785 O O . ILE A 1 98 ? -10.579 2.594 2.220 1.00 98.69 98 ILE A O 1
ATOM 789 N N . LYS A 1 99 ? -10.843 4.767 1.709 1.00 98.50 99 LYS A N 1
ATOM 790 C CA . LYS A 1 99 ? -12.313 4.750 1.839 1.00 98.50 99 LYS A CA 1
ATOM 791 C C . LYS A 1 99 ? -12.943 3.744 0.890 1.00 98.50 99 LYS A C 1
ATOM 793 O O . LYS A 1 99 ? -13.733 2.923 1.343 1.00 98.50 99 LYS A O 1
ATOM 798 N N . PHE A 1 100 ? -12.531 3.751 -0.376 1.00 98.44 100 PHE A N 1
ATOM 799 C CA . PHE A 1 100 ? -12.983 2.774 -1.362 1.00 98.44 100 PHE A CA 1
ATOM 800 C C . PHE A 1 100 ? -12.697 1.333 -0.912 1.00 98.44 100 PHE A C 1
ATOM 802 O O . PHE A 1 100 ? -13.598 0.499 -0.896 1.00 98.44 100 PHE A O 1
ATOM 809 N N . LEU A 1 101 ? -11.469 1.034 -0.481 1.00 98.56 101 LEU A N 1
ATOM 810 C CA . LEU A 1 101 ? -11.108 -0.310 -0.019 1.00 98.56 101 LEU A CA 1
ATOM 811 C C . LEU A 1 101 ? -11.956 -0.761 1.180 1.00 98.56 101 LEU A C 1
ATOM 813 O O . LEU A 1 101 ? -12.466 -1.882 1.201 1.00 98.56 101 LEU A O 1
ATOM 817 N N . VAL A 1 102 ? -12.159 0.122 2.155 1.00 98.44 102 VAL A N 1
ATOM 818 C CA . VAL A 1 102 ? -12.948 -0.178 3.355 1.00 98.44 102 VAL A CA 1
ATOM 819 C C . VAL A 1 102 ? -14.430 -0.374 3.025 1.00 98.44 102 VAL A C 1
ATOM 821 O O . VAL A 1 102 ? -15.039 -1.321 3.515 1.00 98.44 102 VAL A O 1
ATOM 824 N N . GLN A 1 103 ? -15.014 0.495 2.201 1.00 98.00 103 GLN A N 1
ATOM 825 C CA . GLN A 1 103 ? -16.450 0.501 1.905 1.00 98.00 103 GLN A CA 1
ATOM 826 C C . GLN A 1 103 ? -16.848 -0.591 0.909 1.00 98.00 103 GLN A C 1
ATOM 828 O O . GLN A 1 103 ? -17.859 -1.260 1.097 1.00 98.00 103 GLN A O 1
ATOM 833 N N . ASN A 1 104 ? -16.041 -0.805 -0.131 1.00 97.94 104 ASN A N 1
ATOM 834 C CA . ASN A 1 104 ? -16.387 -1.701 -1.235 1.00 97.94 104 ASN A CA 1
ATOM 835 C C . ASN A 1 104 ? -15.811 -3.112 -1.075 1.00 97.94 104 ASN A C 1
ATOM 837 O O . ASN A 1 104 ? -16.375 -4.058 -1.622 1.00 97.94 104 ASN A O 1
ATOM 841 N N . HIS A 1 105 ? -14.712 -3.273 -0.331 1.00 97.50 105 HIS A N 1
ATOM 842 C CA . HIS A 1 105 ? -14.054 -4.572 -0.143 1.00 97.50 105 HIS A CA 1
ATOM 843 C C . HIS A 1 105 ? -14.036 -5.052 1.312 1.00 97.50 105 HIS A C 1
ATOM 845 O O . HIS A 1 105 ? -13.544 -6.147 1.578 1.00 97.50 105 HIS A O 1
ATOM 851 N N . ASN A 1 106 ? -14.590 -4.269 2.246 1.00 96.56 106 ASN A N 1
ATOM 852 C CA . ASN A 1 106 ? -14.718 -4.617 3.663 1.00 96.56 106 ASN A CA 1
ATOM 853 C C . ASN A 1 106 ? -13.384 -5.027 4.329 1.00 96.56 106 ASN A C 1
ATOM 855 O O . ASN A 1 106 ? -13.352 -5.857 5.239 1.00 96.56 106 ASN A O 1
ATOM 859 N N . VAL A 1 107 ? -12.268 -4.444 3.874 1.00 97.44 107 VAL A N 1
ATOM 860 C CA . VAL A 1 107 ? -10.938 -4.616 4.478 1.00 97.44 107 VAL A CA 1
ATOM 861 C C . VAL A 1 107 ? -10.661 -3.470 5.446 1.00 97.44 107 VAL A C 1
ATOM 863 O O . VAL A 1 107 ? -10.917 -2.313 5.133 1.00 97.44 107 VAL A O 1
ATOM 866 N N . ARG A 1 108 ? -10.169 -3.782 6.648 1.00 96.94 108 ARG A N 1
ATOM 867 C CA . ARG A 1 108 ? -9.903 -2.783 7.710 1.00 96.94 108 ARG A CA 1
ATOM 868 C C . ARG A 1 108 ? -8.667 -3.071 8.547 1.00 96.94 108 ARG A C 1
ATOM 870 O O . ARG A 1 108 ? -8.135 -2.164 9.177 1.00 96.94 108 ARG A O 1
ATOM 877 N N . LYS A 1 109 ? -8.259 -4.337 8.617 1.00 96.31 109 LYS A N 1
ATOM 878 C CA . LYS A 1 109 ? -7.118 -4.749 9.431 1.00 96.31 109 LYS A CA 1
ATOM 879 C C . LYS A 1 109 ? -5.827 -4.284 8.773 1.00 96.31 109 LYS A C 1
ATOM 881 O O . LYS A 1 109 ? -5.753 -4.232 7.550 1.00 96.31 109 LYS A O 1
ATOM 886 N N . LEU A 1 110 ? -4.848 -3.948 9.598 1.00 97.94 110 LEU A N 1
ATOM 887 C CA . LEU A 1 110 ? -3.523 -3.496 9.198 1.00 97.94 110 LEU A CA 1
ATOM 888 C C . LEU A 1 110 ? -2.495 -4.386 9.901 1.00 97.94 110 LEU A C 1
ATOM 890 O O . LEU A 1 110 ? -1.928 -4.021 10.930 1.00 97.94 110 LEU A O 1
ATOM 894 N N . ASP A 1 111 ? -2.330 -5.601 9.387 1.00 96.75 111 ASP A N 1
ATOM 895 C CA . ASP A 1 111 ? -1.534 -6.648 10.022 1.00 96.75 111 ASP A CA 1
ATOM 896 C C . ASP A 1 111 ? -0.041 -6.508 9.691 1.00 96.75 111 ASP A C 1
ATOM 898 O O . ASP A 1 111 ? 0.810 -6.828 10.528 1.00 96.75 111 ASP A O 1
ATOM 902 N N . ILE A 1 112 ? 0.283 -6.007 8.494 1.00 98.38 112 ILE A N 1
ATOM 903 C CA . ILE A 1 112 ? 1.664 -5.883 8.007 1.00 98.38 112 ILE A CA 1
ATOM 904 C C . ILE A 1 112 ? 2.226 -4.503 8.341 1.00 98.38 112 ILE A C 1
ATOM 906 O O . ILE A 1 112 ? 3.261 -4.406 9.000 1.00 98.38 112 ILE A O 1
ATOM 910 N N . VAL A 1 113 ? 1.550 -3.430 7.923 1.00 98.25 113 VAL A N 1
ATOM 911 C CA . VAL A 1 113 ? 2.064 -2.056 8.015 1.00 98.25 113 VAL A CA 1
ATOM 912 C C . VAL A 1 113 ? 2.323 -1.615 9.457 1.00 98.25 113 VAL A C 1
ATOM 914 O O . VAL A 1 113 ? 3.254 -0.851 9.695 1.00 98.25 113 VAL A O 1
ATOM 917 N N . GLN A 1 114 ? 1.591 -2.160 10.438 1.00 98.25 114 GLN A N 1
ATOM 918 C CA . GLN A 1 114 ? 1.800 -1.869 11.863 1.00 98.25 114 GLN A CA 1
ATOM 919 C C . GLN A 1 114 ? 3.227 -2.171 12.348 1.00 98.25 114 GLN A C 1
ATOM 921 O O . GLN A 1 114 ? 3.703 -1.543 13.286 1.00 98.25 114 GLN A O 1
ATOM 926 N N . LYS A 1 115 ? 3.929 -3.120 11.710 1.00 98.31 115 LYS A N 1
ATOM 927 C CA . LYS A 1 115 ? 5.313 -3.487 12.058 1.00 98.31 115 LYS A CA 1
ATOM 928 C C . LYS A 1 115 ? 6.331 -2.439 11.594 1.00 98.31 115 LYS A C 1
ATOM 930 O O . LYS A 1 115 ? 7.483 -2.474 12.020 1.00 98.31 115 LYS A O 1
ATOM 935 N N . TYR A 1 116 ? 5.916 -1.564 10.679 1.00 98.06 116 TYR A N 1
ATOM 936 C CA . TYR A 1 116 ? 6.772 -0.649 9.923 1.00 98.06 116 TYR A CA 1
ATOM 937 C C . TYR A 1 116 ? 6.458 0.826 10.172 1.00 98.06 116 TYR A C 1
ATOM 939 O O . TYR A 1 116 ? 7.139 1.689 9.622 1.00 98.06 116 TYR A O 1
ATOM 947 N N . LEU A 1 117 ? 5.446 1.109 10.988 1.00 97.94 117 LEU A N 1
ATOM 948 C CA . LEU A 1 117 ? 5.099 2.443 11.454 1.00 97.94 117 LEU A CA 1
ATOM 949 C C . LEU A 1 117 ? 5.446 2.571 12.935 1.00 97.94 117 LEU A C 1
ATOM 951 O O . LEU A 1 117 ? 5.401 1.600 13.693 1.00 97.94 117 LEU A O 1
ATOM 955 N N . SER A 1 118 ? 5.764 3.786 13.366 1.00 98.00 118 SER A N 1
ATOM 956 C CA . SER A 1 118 ? 5.778 4.107 14.789 1.00 98.00 118 SER A CA 1
ATOM 957 C C . SER A 1 118 ? 4.372 3.968 15.380 1.00 98.00 118 SER A C 1
ATOM 959 O O . SER A 1 118 ? 3.359 4.018 14.677 1.00 98.00 118 SER A O 1
ATOM 961 N N . LYS A 1 119 ? 4.295 3.832 16.706 1.00 97.81 119 LYS A N 1
ATOM 962 C CA . LYS A 1 119 ? 3.017 3.695 17.412 1.00 97.81 119 LYS A CA 1
ATOM 963 C C . LYS A 1 119 ? 2.050 4.846 17.098 1.00 97.81 119 LYS A C 1
ATOM 965 O O . LYS A 1 119 ? 0.884 4.585 16.829 1.00 97.81 119 LYS A O 1
ATOM 970 N N . SER A 1 120 ? 2.531 6.090 17.102 1.00 97.19 120 SER A N 1
ATOM 971 C CA . SER A 1 120 ? 1.702 7.269 16.824 1.00 97.19 120 SER A CA 1
ATOM 972 C C . SER A 1 120 ? 1.195 7.294 15.383 1.00 97.19 120 SER A C 1
ATOM 974 O O . SER A 1 120 ? 0.009 7.507 15.160 1.00 97.19 120 SER A O 1
ATOM 976 N N . GLU A 1 121 ? 2.058 7.005 14.407 1.00 98.06 121 GLU A N 1
ATOM 977 C CA . GLU A 1 121 ? 1.668 6.929 12.991 1.00 98.06 121 GLU A CA 1
ATOM 978 C C . GLU A 1 121 ? 0.620 5.834 12.754 1.00 98.06 121 GLU A C 1
ATOM 980 O O . GLU A 1 121 ? -0.357 6.031 12.027 1.00 98.06 121 GLU A O 1
ATOM 985 N N . PHE A 1 122 ? 0.799 4.676 13.396 1.0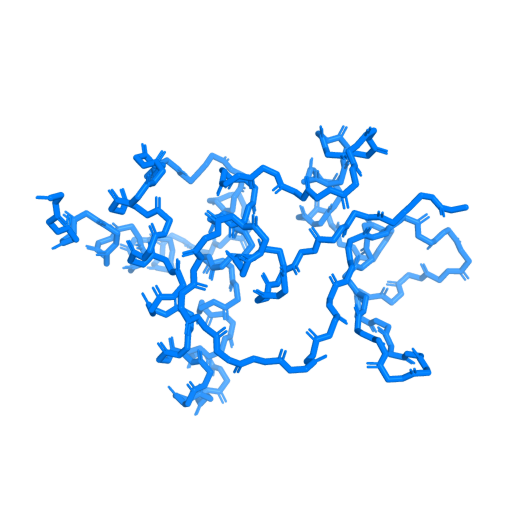0 98.31 122 PHE A N 1
ATOM 986 C CA . PHE A 1 122 ? -0.146 3.571 13.305 1.00 98.31 122 PHE A CA 1
ATOM 987 C C . PHE A 1 122 ? -1.504 3.904 13.943 1.00 98.31 122 PHE A C 1
ATOM 989 O O . PHE A 1 122 ? -2.556 3.576 13.384 1.00 98.31 122 PHE A O 1
ATOM 996 N N . GLU A 1 123 ? -1.504 4.574 15.096 1.00 98.00 123 GLU A N 1
ATOM 997 C CA . GLU A 1 123 ? -2.726 5.030 15.766 1.00 98.00 123 GLU A CA 1
ATOM 998 C C . GLU A 1 123 ? -3.508 6.029 14.902 1.00 98.00 123 GLU A C 1
ATOM 1000 O O . GLU A 1 123 ? -4.735 5.929 14.815 1.00 98.00 123 GLU A O 1
ATOM 1005 N N . GLU A 1 124 ? -2.824 6.947 14.215 1.00 97.50 124 GLU A N 1
ATOM 1006 C CA . GLU A 1 124 ? -3.461 7.920 13.322 1.00 97.50 124 GLU A CA 1
ATOM 1007 C C . GLU A 1 124 ? -4.172 7.253 12.143 1.00 97.50 124 GLU A C 1
ATOM 1009 O O . GLU A 1 124 ? -5.368 7.486 11.928 1.00 97.50 124 GLU A O 1
ATOM 1014 N N . VAL A 1 125 ? -3.479 6.375 11.412 1.00 97.75 125 VAL A N 1
ATOM 1015 C CA . VAL A 1 125 ? -4.081 5.694 10.256 1.00 97.75 125 VAL A CA 1
ATOM 1016 C C . VAL A 1 125 ? -5.206 4.744 10.681 1.00 97.75 125 VAL A C 1
ATOM 1018 O O . VAL A 1 125 ? -6.252 4.680 10.032 1.00 97.75 125 VAL A O 1
ATOM 1021 N N . THR A 1 126 ? -5.056 4.070 11.824 1.00 98.00 126 THR A N 1
ATOM 1022 C CA . THR A 1 126 ? -6.095 3.194 12.383 1.00 98.00 126 THR A CA 1
ATOM 1023 C C . THR A 1 126 ? -7.331 3.990 12.792 1.00 98.00 126 THR A C 1
ATOM 1025 O O . THR A 1 126 ? -8.459 3.596 12.484 1.00 98.00 126 THR A O 1
ATOM 1028 N N . LYS A 1 127 ? -7.148 5.145 13.444 1.00 97.88 127 LYS A N 1
ATOM 1029 C CA . LYS A 1 127 ? -8.246 6.053 13.796 1.00 97.88 127 LYS A CA 1
ATOM 1030 C C . LYS A 1 127 ? -8.986 6.527 12.549 1.00 97.88 127 LYS A C 1
ATOM 1032 O O . LYS A 1 127 ? -10.216 6.556 12.555 1.00 97.88 127 LYS A O 1
ATOM 1037 N N . PHE A 1 128 ? -8.264 6.873 11.484 1.00 97.81 128 PHE A N 1
ATOM 1038 C CA . PHE A 1 128 ? -8.872 7.244 10.210 1.00 97.81 128 PHE A CA 1
ATOM 1039 C C . PHE A 1 128 ? -9.724 6.102 9.635 1.00 97.81 128 PHE A C 1
ATOM 1041 O O . PHE A 1 128 ? -10.913 6.308 9.395 1.00 97.81 128 PHE A O 1
ATOM 1048 N N . ILE A 1 129 ? -9.168 4.891 9.504 1.00 98.06 129 ILE A N 1
ATOM 1049 C CA . ILE A 1 129 ? -9.883 3.716 8.969 1.00 98.06 129 ILE A CA 1
ATOM 1050 C C . ILE A 1 129 ? -11.137 3.388 9.792 1.00 98.06 129 ILE A C 1
ATOM 1052 O O . ILE A 1 129 ? -12.208 3.135 9.234 1.00 98.06 129 ILE A O 1
ATOM 1056 N N . ASN A 1 130 ? -11.038 3.432 11.121 1.00 96.75 130 ASN A N 1
ATOM 1057 C CA . ASN A 1 130 ? -12.155 3.125 12.016 1.00 96.75 130 ASN A CA 1
ATOM 1058 C C . ASN A 1 130 ? -13.310 4.131 11.915 1.00 96.75 130 ASN A C 1
ATOM 1060 O O . ASN A 1 130 ? -14.455 3.762 12.162 1.00 96.75 130 ASN A O 1
ATOM 1064 N N . ASN A 1 131 ? -13.041 5.371 11.498 1.00 97.25 131 ASN A N 1
ATOM 1065 C CA . ASN A 1 131 ? -14.070 6.396 11.307 1.00 97.25 131 ASN A CA 1
ATOM 1066 C C . ASN A 1 131 ? -14.806 6.296 9.959 1.00 97.25 131 ASN A C 1
ATOM 1068 O O . ASN A 1 131 ? -15.786 7.012 9.738 1.00 97.25 131 ASN A O 1
ATOM 1072 N N . ILE A 1 132 ? -14.363 5.427 9.048 1.00 97.62 132 ILE A N 1
ATOM 1073 C CA . ILE A 1 132 ? -15.018 5.226 7.753 1.00 97.62 132 ILE A CA 1
ATOM 1074 C C . ILE A 1 132 ? -16.282 4.389 7.959 1.00 97.62 132 ILE A C 1
ATOM 1076 O O . ILE A 1 132 ? -16.221 3.272 8.478 1.00 97.62 132 ILE A O 1
ATOM 1080 N N . LYS A 1 133 ? -17.430 4.921 7.534 1.00 92.62 133 LYS A N 1
ATOM 1081 C CA . LYS A 1 133 ? -18.729 4.231 7.565 1.00 92.62 133 LYS A CA 1
ATOM 1082 C C . LYS A 1 133 ? -18.858 3.279 6.376 1.00 92.62 133 LYS A C 1
ATOM 1084 O O . LYS A 1 133 ? -18.403 3.635 5.291 1.00 92.62 133 LYS A O 1
ATOM 1089 N N . ILE A 1 134 ? -19.457 2.110 6.608 1.00 83.00 134 ILE A N 1
ATOM 1090 C CA . ILE A 1 134 ? -19.838 1.133 5.570 1.00 83.00 134 ILE A CA 1
ATOM 1091 C C . ILE A 1 134 ? -21.168 1.566 4.961 1.00 83.00 134 ILE A C 1
ATOM 1093 O O . ILE A 1 134 ? -22.046 1.973 5.758 1.00 83.00 134 ILE A O 1
#

pLDDT: mean 96.57, std 3.57, range [68.38, 98.81]

Foldseek 3Di:
DFWAWADVVLVVVVPDPDDDPATETEEADPVDLDQWDDDPRHIYGHLSNDVLSVVQCVVCVVDNYGDLQSNLLVLLLVLLVCVVVVVVVSVVVSLSSLLCSCVVVVHQDNPRNVVVDDPVSVVVSSVSSVPRDD